Protein AF-A0A382YK11-F1 (afdb_monomer_lite)

Foldseek 3Di:
DDPVVVVVVVVVVVVVVVVVVLVVVVVVVVVLQQVVLVCLQVLNDALVNDDQQFDFDDDPPPDHTDTDHSHRVSCCRNVDQKGDPWGWAPWDWDQDDPVSPDIDIDTKIFAFMDGPNDTPGGTDIDD

Secondary structure (DSSP, 8-state):
--HHHHHHHHHHHHHHHHHHHHHHHHHHHHHHHHHHHHHHHHT---GGGS-TT-EEE--TTS---EEE-HHHHHHHHHS-SEEEEEEEEEEEEEEESTTS-EEEEEEEEEEEEEETTEEEEEEEEE-

Structure (mmCIF, N/CA/C/O backbone):
data_AF-A0A382YK11-F1
#
_entry.id   AF-A0A382YK11-F1
#
loop_
_atom_site.group_PDB
_atom_site.id
_atom_site.type_symbol
_atom_site.label_atom_id
_atom_site.label_alt_id
_atom_site.label_comp_id
_atom_site.label_asym_id
_atom_site.label_entity_id
_atom_site.label_seq_id
_atom_site.pdbx_PDB_ins_code
_atom_site.Cartn_x
_atom_site.Cartn_y
_atom_site.Cartn_z
_atom_site.occupancy
_atom_site.B_iso_or_equiv
_atom_site.auth_seq_id
_atom_site.auth_comp_id
_atom_site.auth_asym_id
_atom_site.auth_atom_id
_atom_site.pdbx_PDB_model_num
ATOM 1 N N . MET A 1 1 ? 31.717 -24.377 -34.490 1.00 60.34 1 MET A N 1
ATOM 2 C CA . MET A 1 1 ? 30.351 -23.806 -34.470 1.00 60.34 1 MET A CA 1
ATOM 3 C C . MET A 1 1 ? 30.306 -22.703 -35.518 1.00 60.34 1 MET A C 1
ATOM 5 O O . MET A 1 1 ? 31.152 -21.826 -35.461 1.00 60.34 1 MET A O 1
ATOM 9 N N . ASN A 1 2 ? 29.450 -22.795 -36.538 1.00 83.44 2 ASN A N 1
ATOM 10 C CA . ASN A 1 2 ? 29.404 -21.796 -37.615 1.00 83.44 2 ASN A CA 1
ATOM 11 C C . ASN A 1 2 ? 28.818 -20.466 -37.109 1.00 83.44 2 ASN A C 1
ATOM 13 O O . ASN A 1 2 ? 27.987 -20.466 -36.205 1.00 83.44 2 ASN A O 1
ATOM 17 N N . PHE A 1 3 ? 29.276 -19.350 -37.683 1.00 82.25 3 PHE A N 1
ATOM 18 C CA . PHE A 1 3 ? 29.043 -17.974 -37.215 1.00 82.25 3 PHE A CA 1
ATOM 19 C C . PHE A 1 3 ? 27.580 -17.673 -36.836 1.00 82.25 3 PHE A C 1
ATOM 21 O O . PHE A 1 3 ? 27.318 -17.113 -35.775 1.00 82.25 3 PHE A O 1
ATOM 28 N N . LEU A 1 4 ? 26.618 -18.157 -37.629 1.00 82.25 4 LEU A N 1
ATOM 29 C CA . LEU A 1 4 ? 25.183 -18.008 -37.362 1.00 82.25 4 LEU A CA 1
ATOM 30 C C . LEU A 1 4 ? 24.734 -18.642 -36.029 1.00 82.25 4 LEU A C 1
ATOM 32 O O . LEU A 1 4 ? 23.918 -18.064 -35.318 1.00 82.25 4 LEU A O 1
ATOM 36 N N . LYS A 1 5 ? 25.286 -19.805 -35.655 1.00 81.12 5 LYS A N 1
ATOM 37 C CA . LYS A 1 5 ? 24.980 -20.468 -34.375 1.00 81.12 5 LYS A CA 1
ATOM 38 C C . LYS A 1 5 ? 25.554 -19.699 -33.186 1.00 81.12 5 LYS A C 1
ATOM 40 O O . LYS A 1 5 ? 24.919 -19.659 -32.141 1.00 81.12 5 LYS A O 1
ATOM 45 N N . ILE A 1 6 ? 26.720 -19.070 -33.351 1.00 85.69 6 ILE A N 1
ATOM 46 C CA . ILE A 1 6 ? 27.317 -18.211 -32.317 1.00 85.69 6 ILE A CA 1
ATOM 47 C C . ILE A 1 6 ? 26.426 -16.983 -32.087 1.00 85.69 6 ILE A C 1
ATOM 49 O O . ILE A 1 6 ? 26.102 -16.672 -30.945 1.00 85.69 6 ILE A O 1
ATOM 53 N N . LEU A 1 7 ? 25.967 -16.338 -33.166 1.00 87.06 7 LEU A N 1
ATOM 54 C CA . LEU A 1 7 ? 25.086 -15.171 -33.085 1.00 87.06 7 LEU A CA 1
ATOM 55 C C . LEU A 1 7 ? 23.751 -15.502 -32.395 1.00 87.06 7 LEU A C 1
ATOM 57 O O . LEU A 1 7 ? 23.283 -14.743 -31.550 1.00 87.06 7 LEU A O 1
ATOM 61 N N . LEU A 1 8 ? 23.166 -16.661 -32.718 1.00 86.81 8 LEU A N 1
ATOM 62 C CA . LEU A 1 8 ? 21.907 -17.113 -32.126 1.00 86.81 8 LEU A CA 1
ATOM 63 C C . LEU A 1 8 ? 22.052 -17.401 -30.623 1.00 86.81 8 LEU A C 1
ATOM 65 O O . LEU A 1 8 ? 21.195 -17.010 -29.838 1.00 86.81 8 LEU A O 1
ATOM 69 N 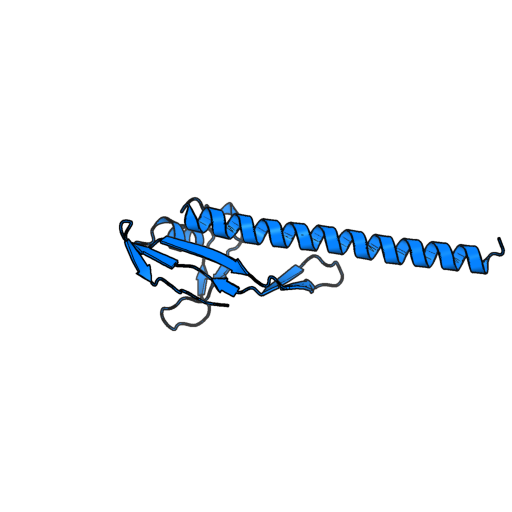N . VAL A 1 9 ? 23.156 -18.035 -30.212 1.00 87.56 9 VAL A N 1
ATOM 70 C CA . VAL A 1 9 ? 23.456 -18.290 -28.794 1.00 87.56 9 VAL A CA 1
ATOM 71 C C . VAL A 1 9 ? 23.643 -16.977 -28.029 1.00 87.56 9 VAL A C 1
ATOM 73 O O . VAL A 1 9 ? 23.073 -16.823 -26.953 1.00 87.56 9 VAL A O 1
ATOM 76 N N . LEU A 1 10 ? 24.367 -16.005 -28.591 1.00 83.81 10 LEU A N 1
ATOM 77 C CA . LEU A 1 10 ? 24.545 -14.686 -27.970 1.00 83.81 10 LEU A CA 1
ATOM 78 C C . LEU A 1 10 ? 23.220 -13.923 -27.829 1.00 83.81 10 LEU A C 1
ATOM 80 O O . LEU A 1 10 ? 22.970 -13.325 -26.783 1.00 83.81 10 LEU A O 1
ATOM 84 N N . ALA A 1 11 ? 22.349 -13.981 -28.840 1.00 79.75 11 ALA A N 1
ATOM 85 C CA . ALA A 1 11 ? 21.024 -13.369 -28.778 1.00 79.75 11 ALA A CA 1
ATOM 86 C C . ALA A 1 11 ? 20.151 -14.004 -27.682 1.00 79.75 11 ALA A C 1
ATOM 88 O O . ALA A 1 11 ? 19.524 -13.289 -26.903 1.00 79.75 11 ALA A O 1
ATOM 89 N N . VAL A 1 12 ? 20.152 -15.338 -27.572 1.00 78.44 12 VAL A N 1
ATOM 90 C CA . VAL A 1 12 ? 19.425 -16.053 -26.510 1.00 78.44 12 VAL A CA 1
ATOM 91 C C . VAL A 1 12 ? 19.962 -15.681 -25.127 1.00 78.44 12 VAL A C 1
ATOM 93 O O . VAL A 1 12 ? 19.169 -15.404 -24.232 1.00 78.44 12 VAL A O 1
ATOM 96 N N . ILE A 1 13 ? 21.286 -15.610 -24.955 1.00 77.69 13 ILE A N 1
ATOM 97 C CA . ILE A 1 13 ? 21.902 -15.205 -23.683 1.00 77.69 13 ILE A CA 1
ATOM 98 C C . ILE A 1 13 ? 21.474 -13.782 -23.304 1.00 77.69 13 ILE A C 1
ATOM 100 O O . ILE A 1 13 ? 21.000 -13.587 -22.188 1.00 77.69 13 ILE A O 1
ATOM 104 N N . MET A 1 14 ? 21.546 -12.811 -24.224 1.00 67.62 14 MET A N 1
ATOM 105 C CA . MET A 1 14 ? 21.120 -11.433 -23.937 1.00 67.62 14 MET A CA 1
ATOM 106 C C . MET A 1 14 ? 19.636 -11.332 -23.556 1.00 67.62 14 MET A C 1
ATOM 108 O O . MET A 1 14 ? 19.296 -10.630 -22.604 1.00 67.62 14 MET A O 1
ATOM 112 N N . ILE A 1 15 ? 18.751 -12.057 -24.249 1.00 69.25 15 ILE A N 1
ATOM 113 C CA . ILE A 1 15 ? 17.313 -12.071 -23.930 1.00 69.25 15 ILE A CA 1
ATOM 114 C C . ILE A 1 15 ? 17.067 -12.675 -22.538 1.00 69.25 15 ILE A C 1
ATOM 116 O O . ILE A 1 15 ? 16.239 -12.166 -21.780 1.00 69.25 15 ILE A O 1
ATOM 120 N N . CYS A 1 16 ? 17.782 -13.745 -22.181 1.00 61.16 16 CYS A N 1
ATOM 121 C CA . CYS A 1 16 ? 17.682 -14.364 -20.860 1.00 61.16 16 CYS A CA 1
ATOM 122 C C . CYS A 1 16 ? 18.192 -13.440 -19.743 1.00 61.16 16 CYS A C 1
ATOM 124 O O . CYS A 1 16 ? 17.549 -13.351 -18.699 1.00 61.16 16 CYS A O 1
ATOM 126 N N . SER A 1 17 ? 19.295 -12.718 -19.963 1.00 61.34 17 SER A N 1
ATOM 127 C CA . SER A 1 17 ? 19.842 -11.763 -18.989 1.00 61.34 17 SER A CA 1
ATOM 128 C C . SER A 1 17 ? 18.898 -10.590 -18.720 1.00 61.34 17 SER A C 1
ATOM 130 O O . SER A 1 17 ? 18.707 -10.226 -17.564 1.00 61.34 17 SER A O 1
ATOM 132 N N . ALA A 1 18 ? 18.254 -10.043 -19.756 1.00 61.56 18 ALA A N 1
ATOM 133 C CA . ALA A 1 18 ? 17.272 -8.973 -19.586 1.00 61.56 18 ALA A CA 1
ATOM 134 C C . ALA A 1 18 ? 16.076 -9.436 -18.737 1.00 61.56 18 ALA A C 1
ATOM 136 O O . ALA A 1 18 ? 15.685 -8.756 -17.795 1.00 61.56 18 ALA A O 1
ATOM 137 N N . LYS A 1 19 ? 15.535 -10.634 -19.006 1.00 62.16 19 LYS A N 1
ATOM 138 C CA . LYS A 1 19 ? 14.432 -11.204 -18.212 1.00 62.16 19 LYS A CA 1
ATOM 139 C C . LYS A 1 19 ? 14.797 -11.413 -16.742 1.00 62.16 19 LYS A C 1
ATOM 141 O O . LYS A 1 19 ? 13.949 -11.196 -15.885 1.00 62.16 19 LYS A O 1
ATOM 146 N N . ALA A 1 20 ? 16.029 -11.834 -16.459 1.00 61.09 20 ALA A N 1
ATOM 147 C CA . ALA A 1 20 ? 16.500 -12.023 -15.091 1.00 61.09 20 ALA A CA 1
ATOM 148 C C . ALA A 1 20 ? 16.614 -10.693 -14.324 1.00 61.09 20 ALA A C 1
ATOM 150 O O . ALA A 1 20 ? 16.243 -10.646 -13.157 1.00 61.09 20 ALA A O 1
ATOM 151 N N . ALA A 1 21 ? 17.057 -9.614 -14.980 1.00 65.12 21 ALA A N 1
ATOM 152 C CA . ALA A 1 21 ? 17.103 -8.283 -14.371 1.00 65.12 21 ALA A CA 1
ATOM 153 C C . ALA A 1 21 ? 15.697 -7.775 -14.004 1.00 65.12 21 ALA A C 1
ATOM 155 O O . ALA A 1 21 ? 15.447 -7.461 -12.846 1.00 65.12 21 ALA A O 1
ATOM 156 N N . TYR A 1 22 ? 14.744 -7.830 -14.944 1.00 69.25 22 TYR A N 1
ATOM 157 C CA . TYR A 1 22 ? 13.352 -7.437 -14.675 1.00 69.25 22 TYR A CA 1
ATOM 158 C C . TYR A 1 22 ? 12.677 -8.282 -13.585 1.00 69.25 22 TYR A C 1
ATOM 160 O O . TYR A 1 22 ? 11.792 -7.792 -12.883 1.00 69.25 22 TYR A O 1
ATOM 168 N N . ALA A 1 23 ? 13.060 -9.555 -13.450 1.00 72.00 23 ALA A N 1
ATOM 169 C CA . ALA A 1 23 ? 12.576 -10.403 -12.366 1.00 72.00 23 ALA A CA 1
ATOM 170 C C . ALA A 1 23 ? 13.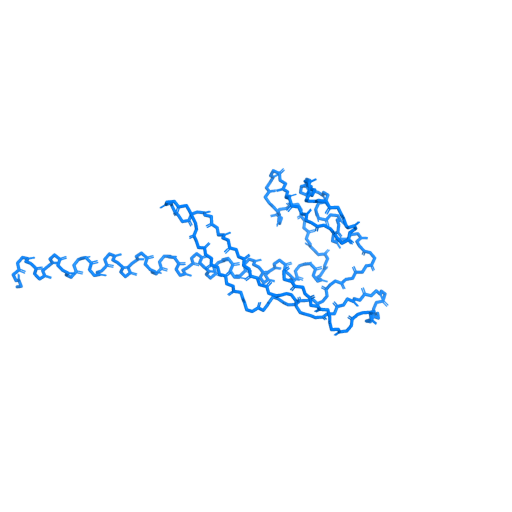084 -9.915 -10.999 1.00 72.00 23 ALA A C 1
ATOM 172 O O . ALA A 1 23 ? 12.282 -9.822 -10.075 1.00 72.00 23 ALA A O 1
ATOM 173 N N . GLY A 1 24 ? 14.362 -9.528 -10.899 1.00 80.31 24 GLY A N 1
ATOM 174 C CA . GLY A 1 24 ? 14.923 -8.917 -9.689 1.00 80.31 24 GLY A CA 1
ATOM 175 C C . GLY A 1 24 ? 14.201 -7.625 -9.301 1.00 80.31 24 GLY A C 1
ATOM 176 O O . GLY A 1 24 ? 13.718 -7.511 -8.178 1.00 80.31 24 GLY A O 1
ATOM 177 N N . ASP A 1 25 ? 14.002 -6.713 -10.257 1.00 86.81 25 ASP A N 1
ATOM 178 C CA . ASP A 1 25 ? 13.279 -5.455 -10.007 1.00 86.81 25 ASP A CA 1
ATOM 179 C C . ASP A 1 25 ? 11.830 -5.706 -9.547 1.00 86.81 25 ASP A C 1
ATOM 181 O O . ASP A 1 25 ? 11.293 -5.010 -8.685 1.00 86.81 25 ASP A O 1
ATOM 185 N N . THR A 1 26 ? 11.183 -6.737 -10.100 1.00 91.12 26 THR A N 1
ATOM 186 C CA . THR A 1 26 ? 9.829 -7.136 -9.695 1.00 91.12 26 THR A CA 1
ATOM 187 C C . THR A 1 26 ? 9.805 -7.642 -8.251 1.00 91.12 26 THR A C 1
ATOM 189 O O . THR A 1 26 ? 8.925 -7.254 -7.482 1.00 91.12 26 THR A O 1
ATOM 192 N N . GLU A 1 27 ? 10.753 -8.497 -7.866 1.00 92.75 27 GLU A N 1
ATOM 193 C CA . GLU A 1 27 ? 10.866 -9.022 -6.500 1.00 92.75 27 GLU A CA 1
ATOM 194 C C . GLU A 1 27 ? 11.122 -7.904 -5.482 1.00 92.75 27 GLU A C 1
ATOM 196 O O . GLU A 1 27 ? 10.483 -7.882 -4.425 1.00 92.75 27 GLU A O 1
ATOM 201 N N . ASP A 1 28 ? 11.957 -6.926 -5.833 1.00 92.88 28 ASP A N 1
ATOM 202 C CA . ASP A 1 28 ? 12.228 -5.754 -4.999 1.00 92.88 28 ASP A CA 1
ATOM 203 C C . ASP A 1 28 ? 10.969 -4.904 -4.775 1.00 92.88 28 ASP A C 1
ATOM 205 O O . ASP A 1 28 ? 10.687 -4.475 -3.650 1.00 92.88 28 ASP A O 1
ATOM 209 N N . VAL A 1 29 ? 10.147 -4.710 -5.814 1.00 94.00 29 VAL A N 1
ATOM 210 C CA . VAL A 1 29 ? 8.862 -4.003 -5.691 1.00 94.00 29 VAL A CA 1
ATOM 211 C C . VAL A 1 29 ? 7.883 -4.779 -4.802 1.00 94.00 29 VAL A C 1
ATOM 213 O O . VAL A 1 29 ? 7.216 -4.172 -3.960 1.00 94.00 29 VAL A O 1
ATOM 216 N N . ILE A 1 30 ? 7.805 -6.111 -4.923 1.00 95.31 30 ILE A N 1
ATOM 217 C CA . ILE A 1 30 ? 6.971 -6.948 -4.037 1.00 95.31 30 ILE A CA 1
ATOM 218 C C . ILE A 1 30 ? 7.431 -6.806 -2.584 1.00 95.31 30 ILE A C 1
ATOM 220 O O . ILE A 1 30 ? 6.603 -6.585 -1.695 1.00 95.31 30 ILE A O 1
ATOM 224 N N . ALA A 1 31 ? 8.739 -6.889 -2.339 1.00 94.44 31 ALA A N 1
ATOM 225 C CA . ALA A 1 31 ? 9.313 -6.742 -1.008 1.00 94.44 31 ALA A CA 1
ATOM 226 C C . ALA A 1 31 ? 9.040 -5.349 -0.418 1.00 94.44 31 ALA A C 1
ATOM 228 O O . ALA A 1 31 ? 8.708 -5.231 0.764 1.00 94.44 31 ALA A O 1
ATOM 229 N N . ALA A 1 32 ? 9.111 -4.294 -1.235 1.00 93.12 32 ALA A N 1
ATOM 230 C CA . ALA A 1 32 ? 8.775 -2.937 -0.818 1.00 93.12 32 ALA A CA 1
ATOM 231 C C . ALA A 1 32 ? 7.289 -2.789 -0.442 1.00 93.12 32 ALA A C 1
ATOM 233 O O . ALA A 1 32 ? 6.976 -2.156 0.569 1.00 93.12 32 ALA A O 1
ATOM 234 N N . ILE A 1 33 ? 6.373 -3.397 -1.208 1.00 95.06 33 ILE A N 1
ATOM 235 C CA . ILE A 1 33 ? 4.933 -3.410 -0.902 1.00 95.06 33 ILE A CA 1
ATOM 236 C C . ILE A 1 33 ? 4.669 -4.143 0.421 1.00 95.06 33 ILE A C 1
ATOM 238 O O . ILE A 1 33 ? 3.979 -3.606 1.287 1.00 95.06 33 ILE A O 1
ATOM 242 N N . ASP A 1 34 ? 5.233 -5.338 0.606 1.00 94.81 34 ASP A N 1
ATOM 243 C CA . ASP A 1 34 ? 5.082 -6.119 1.842 1.00 94.81 34 ASP A CA 1
ATOM 244 C C . ASP A 1 34 ? 5.626 -5.362 3.063 1.00 94.81 34 ASP A C 1
ATOM 246 O O . ASP A 1 34 ? 4.933 -5.198 4.073 1.00 94.81 34 ASP A O 1
ATOM 250 N N . LYS A 1 35 ? 6.840 -4.810 2.946 1.00 93.62 35 LYS A N 1
ATOM 251 C CA . LYS A 1 35 ? 7.455 -3.987 3.990 1.00 93.62 35 LYS A CA 1
ATOM 252 C C . LYS A 1 35 ? 6.568 -2.798 4.363 1.00 93.62 35 LYS A C 1
ATOM 254 O O . LYS A 1 35 ? 6.289 -2.603 5.548 1.00 93.62 35 LYS A O 1
ATOM 259 N N . ARG A 1 36 ? 6.060 -2.064 3.365 1.00 92.31 36 ARG A N 1
ATOM 260 C CA . ARG A 1 36 ? 5.168 -0.918 3.579 1.00 92.31 36 ARG A CA 1
ATOM 261 C C . ARG A 1 36 ? 3.960 -1.307 4.427 1.00 92.31 36 ARG A C 1
ATOM 263 O O . ARG A 1 36 ? 3.661 -0.623 5.402 1.00 92.31 36 ARG A O 1
ATOM 270 N N . TRP A 1 37 ? 3.259 -2.390 4.090 1.00 94.69 37 TRP A N 1
ATOM 271 C CA . TRP A 1 37 ? 2.047 -2.780 4.822 1.00 94.69 37 TRP A CA 1
ATOM 272 C C . TRP A 1 37 ? 2.336 -3.322 6.226 1.00 94.69 37 TRP A C 1
ATOM 274 O O . TRP A 1 37 ? 1.549 -3.074 7.144 1.00 94.69 37 TRP A O 1
ATOM 284 N N . LYS A 1 38 ? 3.497 -3.953 6.443 1.00 94.44 38 LYS A N 1
ATOM 285 C CA . LYS A 1 38 ? 3.978 -4.304 7.791 1.00 94.44 38 LYS A CA 1
ATOM 286 C C . LYS A 1 38 ? 4.208 -3.067 8.661 1.00 94.44 38 LYS A C 1
ATOM 288 O O . LYS A 1 38 ? 3.794 -3.050 9.819 1.00 94.44 38 LYS A O 1
ATOM 293 N N . GLU A 1 39 ? 4.812 -2.018 8.117 1.00 94.06 39 GLU A N 1
ATOM 294 C CA . GLU A 1 39 ? 5.075 -0.778 8.860 1.00 94.06 39 GLU A CA 1
ATOM 295 C C . GLU A 1 39 ? 3.818 0.070 9.055 1.00 94.06 39 GLU A C 1
ATOM 297 O O . GLU A 1 39 ? 3.652 0.680 10.110 1.00 94.06 39 GLU A O 1
ATOM 302 N N . VAL A 1 40 ? 2.891 0.063 8.091 1.00 93.56 40 VAL A N 1
ATOM 303 C CA . VAL A 1 40 ? 1.548 0.639 8.264 1.00 93.56 40 VAL A CA 1
ATOM 304 C C . VAL A 1 40 ? 0.836 -0.024 9.441 1.00 93.56 40 VAL A C 1
ATOM 306 O O . VAL A 1 40 ? 0.311 0.672 10.311 1.00 93.56 40 VAL A O 1
ATOM 309 N N . ARG A 1 41 ? 0.864 -1.361 9.513 1.00 94.44 41 ARG A N 1
ATOM 310 C CA . ARG A 1 41 ? 0.287 -2.123 10.629 1.00 94.44 41 ARG A CA 1
ATOM 311 C C . ARG A 1 41 ? 0.942 -1.768 11.963 1.00 94.44 41 ARG A C 1
ATOM 313 O O . ARG A 1 41 ? 0.251 -1.634 12.967 1.00 94.44 41 ARG A O 1
ATOM 320 N N . ALA A 1 42 ? 2.261 -1.602 11.968 1.00 94.56 42 ALA A N 1
ATOM 321 C CA . ALA A 1 42 ? 3.031 -1.232 13.152 1.00 94.56 42 ALA A CA 1
ATOM 322 C C . ALA A 1 42 ? 2.965 0.267 13.500 1.00 94.56 42 ALA A C 1
ATOM 324 O O . ALA A 1 42 ? 3.505 0.666 14.530 1.00 94.56 42 ALA A O 1
ATOM 325 N N . LYS A 1 43 ? 2.334 1.099 12.657 1.00 93.75 43 LYS A N 1
ATOM 326 C CA . LYS A 1 43 ? 2.365 2.570 12.743 1.00 93.75 43 LYS A CA 1
ATOM 327 C C . LYS A 1 43 ? 3.782 3.139 12.840 1.00 93.75 43 LYS A C 1
ATOM 329 O O . LYS A 1 43 ? 4.029 4.113 13.544 1.00 93.75 43 LYS A O 1
ATOM 334 N N . SER A 1 44 ? 4.712 2.530 12.114 1.00 92.75 44 SER A N 1
ATOM 335 C CA . SER A 1 44 ? 6.133 2.888 12.119 1.00 92.75 44 SER A CA 1
ATOM 336 C C . SER A 1 44 ? 6.599 3.504 10.798 1.00 92.75 44 SER A C 1
ATOM 338 O O . SER A 1 44 ? 7.801 3.573 10.546 1.00 92.75 44 SER A O 1
ATOM 340 N N . ILE A 1 45 ? 5.668 3.937 9.941 1.00 89.19 45 ILE A N 1
ATOM 341 C CA . ILE A 1 45 ? 6.000 4.688 8.726 1.00 89.19 45 ILE A CA 1
ATOM 342 C C . ILE A 1 45 ? 6.522 6.083 9.094 1.00 89.19 45 ILE A C 1
ATOM 344 O O . ILE A 1 45 ? 5.940 6.791 9.910 1.00 89.19 45 ILE A O 1
ATOM 348 N N . GLY A 1 46 ? 7.611 6.484 8.442 1.00 82.75 46 GLY A N 1
ATOM 349 C CA . GLY A 1 46 ? 8.167 7.840 8.460 1.00 82.75 46 GLY A CA 1
ATOM 350 C C . GLY A 1 46 ? 8.166 8.524 7.085 1.00 82.75 46 GLY A C 1
ATOM 351 O O . GLY A 1 46 ? 7.671 7.986 6.095 1.00 82.75 46 GLY A O 1
ATOM 352 N N . ALA A 1 47 ? 8.781 9.707 7.001 1.00 72.56 47 ALA A N 1
ATOM 353 C CA . ALA A 1 47 ? 8.829 10.501 5.767 1.00 72.56 47 ALA A CA 1
ATOM 354 C C . ALA A 1 47 ? 9.538 9.786 4.592 1.00 72.56 47 ALA A C 1
ATOM 356 O O . ALA A 1 47 ? 9.170 9.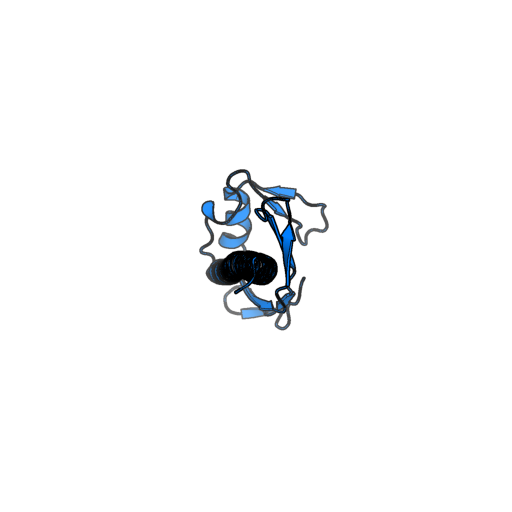980 3.441 1.00 72.56 47 ALA A O 1
ATOM 357 N N . GLY A 1 48 ? 10.511 8.908 4.861 1.00 74.38 48 GLY A N 1
ATOM 358 C CA . GLY A 1 48 ? 11.267 8.191 3.821 1.00 74.38 48 GLY A CA 1
ATOM 359 C C . GLY A 1 48 ? 10.514 7.059 3.106 1.00 74.38 48 GLY A C 1
ATOM 360 O O . GLY A 1 48 ? 11.100 6.387 2.265 1.00 74.38 48 GLY A O 1
ATOM 361 N N . PHE A 1 49 ? 9.246 6.810 3.448 1.00 74.50 49 PHE A N 1
ATOM 362 C CA . PHE A 1 49 ? 8.437 5.721 2.875 1.00 74.50 49 PHE A CA 1
ATOM 363 C C . PHE A 1 49 ? 7.560 6.140 1.694 1.00 74.50 49 PHE A C 1
ATOM 365 O O . PHE A 1 49 ? 6.835 5.316 1.130 1.00 74.50 49 PHE A O 1
ATOM 372 N N . SER A 1 50 ? 7.598 7.421 1.343 1.00 81.00 50 SER A N 1
ATOM 373 C CA . SER A 1 50 ? 6.992 7.963 0.130 1.00 81.00 50 SER A CA 1
ATOM 374 C C . SER A 1 50 ? 8.085 8.583 -0.735 1.00 81.00 50 SER A C 1
ATOM 376 O O . SER A 1 50 ? 9.225 8.733 -0.294 1.00 81.00 50 SER A O 1
ATOM 378 N N . ASN A 1 51 ? 7.742 8.940 -1.972 1.00 87.12 51 ASN A N 1
ATOM 379 C CA . ASN A 1 51 ? 8.638 9.736 -2.800 1.00 87.12 51 ASN A CA 1
ATOM 380 C C . ASN A 1 51 ? 9.026 11.025 -2.027 1.00 87.12 51 ASN A C 1
ATOM 382 O O . ASN A 1 51 ? 8.144 11.609 -1.391 1.00 87.12 51 ASN A O 1
ATOM 386 N N . PRO A 1 52 ? 10.308 11.449 -2.040 1.00 90.12 52 PRO A N 1
ATOM 387 C CA . PRO A 1 52 ? 10.771 12.637 -1.318 1.00 90.12 52 PRO A CA 1
ATOM 388 C C . PRO A 1 52 ? 9.994 13.915 -1.641 1.00 90.12 52 PRO A C 1
ATOM 390 O O . PRO A 1 52 ? 9.875 14.786 -0.781 1.00 90.12 52 PRO A O 1
ATOM 393 N N . ASP A 1 53 ? 9.438 14.007 -2.847 1.00 93.19 53 ASP A N 1
ATOM 394 C CA . ASP A 1 53 ? 8.647 15.152 -3.279 1.00 93.19 53 ASP A CA 1
ATOM 395 C C . ASP A 1 53 ? 7.214 15.095 -2.736 1.00 93.19 53 ASP A C 1
ATOM 397 O O . ASP A 1 53 ? 6.581 16.133 -2.591 1.00 93.19 53 ASP A O 1
ATOM 401 N N . GLY A 1 54 ? 6.706 13.913 -2.376 1.00 92.38 54 GLY A N 1
ATOM 402 C CA . GLY A 1 54 ? 5.351 13.703 -1.868 1.00 92.38 54 GLY A CA 1
ATOM 403 C C . GLY A 1 54 ? 4.594 12.601 -2.606 1.00 92.38 54 GLY A C 1
ATOM 404 O O . GLY A 1 54 ? 5.142 11.866 -3.425 1.00 92.38 54 GLY A O 1
ATOM 405 N N . VAL A 1 55 ? 3.307 12.451 -2.301 1.00 91.50 55 VAL A N 1
ATOM 406 C CA . VAL A 1 55 ? 2.460 11.397 -2.872 1.00 91.50 55 VAL A CA 1
ATOM 407 C C . VAL A 1 55 ? 1.074 11.921 -3.222 1.00 91.50 55 VAL A C 1
ATOM 409 O O . VAL A 1 55 ? 0.465 12.668 -2.461 1.00 91.50 55 VAL A O 1
ATOM 412 N N . TRP A 1 56 ? 0.550 11.482 -4.366 1.00 92.12 56 TRP A N 1
ATOM 413 C CA . TRP A 1 56 ? -0.868 11.612 -4.686 1.00 92.12 56 TRP A CA 1
ATOM 414 C C . TRP A 1 56 ? -1.625 10.440 -4.072 1.00 92.12 56 TRP A C 1
ATOM 416 O O . TRP A 1 56 ? -1.342 9.283 -4.378 1.00 92.12 56 TRP A O 1
ATOM 426 N N . MET A 1 57 ? -2.593 10.733 -3.210 1.00 87.69 57 MET A N 1
ATOM 427 C CA . MET A 1 57 ? -3.360 9.727 -2.481 1.00 87.69 57 MET A CA 1
ATOM 428 C C . MET A 1 57 ? -4.858 10.003 -2.597 1.00 87.69 57 MET A C 1
ATOM 430 O O . MET A 1 57 ? -5.306 11.137 -2.443 1.00 87.69 57 MET A O 1
ATOM 434 N N . ALA A 1 58 ? -5.641 8.956 -2.843 1.00 85.94 58 ALA A N 1
ATOM 435 C CA . ALA A 1 58 ? -7.089 9.002 -2.691 1.00 85.94 58 ALA A CA 1
ATOM 436 C C . ALA A 1 58 ? -7.470 8.708 -1.233 1.00 85.94 58 ALA A C 1
ATOM 438 O O . ALA A 1 58 ? -6.871 7.844 -0.591 1.00 85.94 58 ALA A O 1
ATOM 439 N N . THR A 1 59 ? -8.479 9.406 -0.709 1.00 79.75 59 THR A N 1
ATOM 440 C CA . THR A 1 59 ? -8.984 9.181 0.652 1.00 79.75 59 THR A CA 1
ATOM 441 C C . THR A 1 59 ? -10.436 8.729 0.631 1.00 79.75 59 THR A C 1
ATOM 443 O O . THR A 1 59 ? -11.214 9.087 -0.254 1.00 79.75 59 THR A O 1
ATOM 446 N N . SER A 1 60 ? -10.841 7.987 1.660 1.00 74.44 60 SER A N 1
ATOM 447 C CA . SER A 1 60 ? -12.228 7.536 1.823 1.00 74.44 60 SER A CA 1
ATOM 448 C C . SER A 1 60 ? -13.216 8.665 2.153 1.00 74.44 60 SER A C 1
ATOM 450 O O . SER A 1 60 ? -14.388 8.387 2.386 1.00 74.44 60 SER A O 1
ATOM 452 N N . GLN A 1 61 ? -12.778 9.931 2.180 1.00 78.56 61 GLN A N 1
ATOM 453 C CA . GLN A 1 61 ? -13.656 11.089 2.389 1.00 78.56 61 GLN A CA 1
ATOM 454 C C . GLN A 1 61 ? -14.417 11.515 1.119 1.00 78.56 61 GLN A C 1
ATOM 456 O O . GLN A 1 61 ? -15.176 12.479 1.158 1.00 78.56 61 GLN A O 1
ATOM 461 N N . GLY A 1 62 ? -14.252 10.796 0.002 1.00 71.12 62 GLY A N 1
ATOM 462 C CA . GLY A 1 62 ? -15.005 11.039 -1.235 1.00 71.12 62 GLY A CA 1
ATOM 463 C C . GLY A 1 62 ? -14.468 12.188 -2.094 1.00 71.12 62 GLY A C 1
ATOM 464 O O . GLY A 1 62 ? -15.168 12.658 -2.987 1.00 71.12 62 GLY A O 1
ATOM 465 N N . GLY A 1 63 ? -13.240 12.642 -1.831 1.00 76.75 63 GLY A N 1
ATOM 466 C CA . GLY A 1 63 ? -12.540 13.637 -2.644 1.00 76.75 63 GLY A CA 1
ATOM 467 C C . GLY A 1 63 ? -11.793 13.032 -3.837 1.00 76.75 63 GLY A C 1
ATOM 468 O O . GLY A 1 63 ? -11.647 11.816 -3.963 1.00 76.75 63 GLY A O 1
ATOM 469 N N . LEU A 1 64 ? -11.286 13.909 -4.706 1.00 82.94 64 LEU A N 1
ATOM 470 C CA . LEU A 1 64 ? -10.283 13.542 -5.708 1.00 82.94 64 LEU A CA 1
ATOM 471 C C . LEU A 1 64 ? -8.953 13.166 -5.032 1.00 82.94 64 LEU A C 1
ATOM 473 O O . LEU A 1 64 ? -8.777 13.309 -3.822 1.00 82.94 64 LEU A O 1
ATOM 477 N N . TRP A 1 65 ? -7.999 12.711 -5.842 1.00 88.56 65 TRP A N 1
ATOM 478 C CA . TRP A 1 65 ? -6.611 12.555 -5.420 1.00 88.56 65 TRP A CA 1
ATOM 479 C C . TRP A 1 65 ? -6.096 13.867 -4.824 1.00 88.56 65 TRP A C 1
ATOM 481 O O . TRP A 1 65 ? -6.193 14.918 -5.458 1.00 88.56 65 TRP A O 1
ATOM 491 N N . GLN A 1 66 ? -5.539 13.793 -3.619 1.00 91.06 66 GLN A N 1
ATOM 492 C CA . GLN A 1 66 ? -4.881 14.915 -2.963 1.00 91.06 66 GLN A CA 1
ATOM 493 C C . GLN A 1 66 ? -3.378 14.672 -2.919 1.00 91.06 66 GLN A C 1
ATOM 495 O O . GLN A 1 66 ? -2.926 13.537 -2.747 1.00 91.06 66 GLN A O 1
ATOM 500 N N . PHE A 1 67 ? -2.612 15.741 -3.082 1.00 92.88 67 PHE A N 1
ATOM 501 C CA . PHE A 1 67 ? -1.176 15.695 -2.889 1.00 92.88 67 PHE A CA 1
ATOM 502 C C . PHE A 1 67 ? -0.849 15.862 -1.407 1.00 92.88 67 PHE A C 1
ATOM 504 O O . PHE A 1 67 ? -1.403 16.741 -0.751 1.00 92.88 67 PHE A O 1
ATOM 511 N N . LEU A 1 68 ? 0.049 15.025 -0.902 1.00 91.75 68 LEU A N 1
ATOM 512 C CA . LEU A 1 68 ? 0.535 15.054 0.471 1.00 91.75 68 LEU A CA 1
ATOM 513 C C . LEU A 1 68 ? 2.053 15.124 0.458 1.00 91.75 68 LEU A C 1
ATOM 515 O O . LEU A 1 68 ? 2.711 14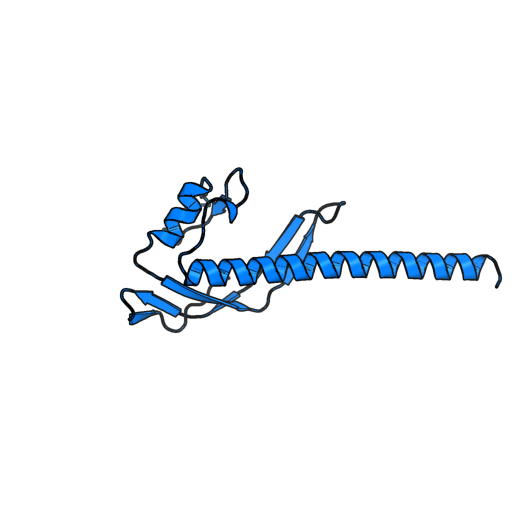.334 -0.227 1.00 91.75 68 LEU A O 1
ATOM 519 N N . SER A 1 69 ? 2.612 16.018 1.266 1.00 94.50 69 SER A N 1
ATOM 520 C CA . SER A 1 69 ? 4.033 15.971 1.592 1.00 94.50 69 SER A CA 1
ATOM 521 C C . SER A 1 69 ? 4.379 14.656 2.311 1.00 94.50 69 SER A C 1
ATOM 523 O O . SER A 1 69 ? 3.503 14.003 2.895 1.00 94.50 69 SER A O 1
ATOM 525 N N . PRO A 1 70 ? 5.660 14.251 2.337 1.00 93.12 70 PRO A N 1
ATOM 526 C CA . PRO A 1 70 ? 6.069 13.027 3.026 1.00 93.12 70 PRO A CA 1
ATOM 527 C C . PRO A 1 70 ? 5.688 12.986 4.515 1.00 93.12 70 PRO A C 1
ATOM 529 O O . PRO A 1 70 ? 5.376 11.920 5.046 1.00 93.12 70 PRO A O 1
ATOM 532 N N . VAL A 1 71 ? 5.688 14.143 5.188 1.00 93.44 71 VAL A N 1
ATOM 533 C CA . VAL A 1 71 ? 5.304 14.265 6.604 1.00 93.44 71 VAL A CA 1
ATOM 534 C C . VAL A 1 71 ? 3.800 14.067 6.778 1.00 93.44 71 VAL A C 1
ATOM 536 O O . VAL A 1 71 ? 3.390 13.284 7.632 1.00 93.44 71 VAL A O 1
ATOM 539 N N . GLU A 1 72 ? 2.978 14.709 5.945 1.00 92.88 72 GLU A N 1
ATOM 540 C CA . GLU A 1 72 ? 1.517 14.566 5.999 1.00 92.88 72 GLU A CA 1
ATOM 541 C C . GLU A 1 72 ? 1.084 13.126 5.695 1.00 92.88 72 GLU A C 1
ATOM 543 O O . GLU A 1 72 ? 0.243 12.565 6.398 1.00 92.88 72 GLU A O 1
ATOM 548 N N . ALA A 1 73 ? 1.701 12.489 4.694 1.00 91.31 73 ALA A N 1
ATOM 549 C CA . ALA A 1 73 ? 1.418 11.101 4.342 1.00 91.31 73 ALA A CA 1
ATOM 550 C C . ALA A 1 73 ? 1.755 10.122 5.482 1.00 91.31 73 ALA A C 1
ATOM 552 O O . ALA A 1 73 ? 1.012 9.167 5.712 1.00 91.31 73 ALA A O 1
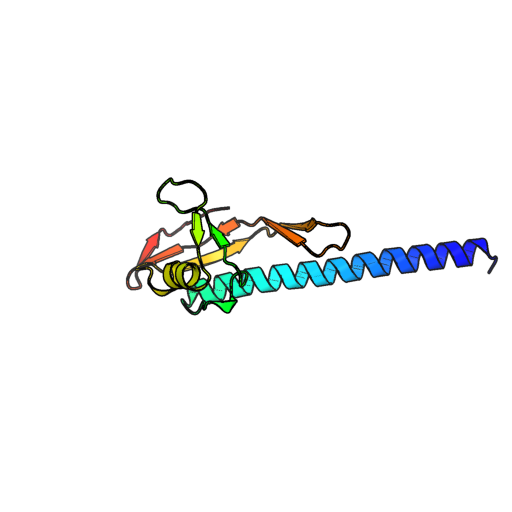ATOM 553 N N . ALA A 1 74 ? 2.855 10.356 6.207 1.00 92.75 74 ALA A N 1
ATOM 554 C CA . ALA A 1 74 ? 3.209 9.556 7.376 1.00 92.75 74 ALA A CA 1
ATOM 555 C C . ALA A 1 74 ? 2.226 9.786 8.537 1.00 92.75 74 ALA A C 1
ATOM 557 O O . ALA A 1 74 ? 1.718 8.814 9.100 1.00 92.75 74 ALA A O 1
ATOM 558 N N . ALA A 1 75 ? 1.897 11.049 8.833 1.00 92.69 75 ALA A N 1
ATOM 559 C CA . ALA A 1 75 ? 0.965 11.429 9.897 1.00 92.69 75 ALA A CA 1
ATOM 560 C C . ALA A 1 75 ? -0.424 10.795 9.715 1.00 92.69 75 ALA A C 1
ATOM 562 O O . ALA A 1 75 ? -1.007 10.294 10.676 1.00 92.69 75 ALA A O 1
ATOM 563 N N . MET A 1 76 ? -0.922 10.701 8.474 1.00 89.75 76 MET A N 1
ATOM 564 C CA . MET A 1 76 ? -2.194 10.024 8.172 1.00 89.75 76 MET A CA 1
ATOM 565 C C . MET A 1 76 ? -2.255 8.566 8.647 1.00 89.75 76 MET A C 1
ATOM 567 O O . MET A 1 76 ? -3.346 8.051 8.885 1.00 89.75 76 MET A O 1
ATOM 571 N N . ILE A 1 77 ? -1.110 7.892 8.768 1.00 91.81 77 ILE A N 1
ATOM 572 C CA . ILE A 1 77 ? -1.024 6.505 9.234 1.00 91.81 77 ILE A CA 1
ATOM 573 C C . ILE A 1 77 ? -0.702 6.449 10.727 1.00 91.81 77 ILE A C 1
ATOM 575 O O . ILE A 1 77 ? -1.351 5.711 11.473 1.00 91.81 77 ILE A O 1
ATOM 579 N N . THR A 1 78 ? 0.298 7.210 11.173 1.00 93.94 78 THR A N 1
ATOM 580 C CA . THR A 1 78 ? 0.810 7.136 12.548 1.00 93.94 78 THR A CA 1
ATOM 581 C C . THR A 1 78 ? -0.159 7.738 13.565 1.00 93.94 78 THR A C 1
ATOM 583 O O . THR A 1 78 ? -0.313 7.190 14.656 1.00 93.94 78 THR A O 1
ATOM 586 N N . GLU A 1 79 ? -0.875 8.800 13.194 1.00 94.06 79 GLU A N 1
ATOM 587 C CA . GLU A 1 79 ? -1.810 9.518 14.070 1.00 94.06 79 GLU A CA 1
ATOM 588 C C . GLU A 1 79 ? -3.258 9.022 13.944 1.00 94.06 79 GLU A C 1
ATOM 590 O O . GLU A 1 79 ? -4.134 9.439 14.705 1.00 94.06 79 GLU A O 1
ATOM 595 N N . ALA A 1 80 ? -3.539 8.099 13.016 1.00 91.94 80 ALA A N 1
ATOM 596 C CA . ALA A 1 80 ? -4.878 7.546 12.843 1.00 91.94 80 ALA A CA 1
ATOM 597 C C . ALA A 1 80 ? -5.388 6.905 14.143 1.00 91.94 80 ALA A C 1
ATOM 599 O O . ALA A 1 80 ? -4.678 6.150 14.803 1.00 91.94 80 ALA A O 1
ATOM 600 N N . ALA A 1 81 ? -6.660 7.112 14.491 1.00 94.56 81 ALA A N 1
ATOM 601 C CA . ALA A 1 81 ? -7.266 6.422 15.636 1.00 94.56 81 ALA A CA 1
ATOM 602 C C . ALA A 1 81 ? -7.385 4.901 15.407 1.00 94.56 81 ALA A C 1
ATOM 604 O O . ALA A 1 81 ? -7.443 4.112 16.352 1.00 94.56 81 ALA A O 1
ATOM 605 N N . THR A 1 82 ? -7.425 4.485 14.143 1.00 95.19 82 THR A N 1
ATOM 606 C CA . THR A 1 82 ? -7.523 3.089 13.723 1.00 95.19 82 THR A CA 1
ATOM 607 C C . THR A 1 82 ? -6.158 2.521 13.338 1.00 95.19 82 THR A C 1
ATOM 609 O O . THR A 1 82 ? -5.188 3.250 13.144 1.00 95.19 82 THR A O 1
ATOM 612 N N . THR A 1 83 ? -6.064 1.195 13.270 1.00 95.81 83 THR A N 1
ATOM 613 C CA . THR A 1 83 ? -4.905 0.461 12.744 1.00 95.81 83 THR A CA 1
ATOM 614 C C . THR A 1 83 ? -5.390 -0.482 11.655 1.00 95.81 83 THR A C 1
ATOM 616 O O . THR A 1 83 ? -6.369 -1.203 11.863 1.00 95.81 83 THR A O 1
ATOM 619 N N . MET A 1 84 ? -4.720 -0.471 10.505 1.00 94.56 84 MET A N 1
ATOM 620 C CA . MET A 1 84 ? -4.994 -1.400 9.411 1.00 94.56 84 MET A CA 1
ATOM 621 C C . MET A 1 84 ? -4.128 -2.651 9.581 1.00 94.56 84 MET A C 1
ATOM 623 O O . MET A 1 84 ? -2.911 -2.602 9.426 1.00 94.56 84 MET A O 1
ATOM 627 N N . GLU A 1 85 ? -4.757 -3.778 9.896 1.00 96.12 85 GLU A N 1
ATOM 628 C CA . GLU A 1 85 ? -4.130 -5.100 9.891 1.00 96.12 85 GLU A CA 1
ATOM 629 C C . GLU A 1 85 ? -4.475 -5.787 8.573 1.00 96.12 85 GLU A C 1
ATOM 631 O O . GLU A 1 85 ? -5.353 -6.648 8.519 1.00 96.12 85 GLU A O 1
ATOM 636 N N . VAL A 1 86 ? -3.832 -5.333 7.499 1.00 95.50 86 VAL A N 1
ATOM 637 C CA . VAL A 1 86 ? -4.069 -5.808 6.130 1.00 95.50 86 VAL A CA 1
ATOM 638 C C . VAL A 1 86 ? -2.808 -6.414 5.538 1.00 95.50 86 VAL A C 1
ATOM 640 O O . VAL A 1 86 ? -1.699 -6.022 5.913 1.00 95.50 86 VAL A O 1
ATOM 643 N N . ASP A 1 87 ? -2.993 -7.352 4.618 1.00 96.12 87 ASP A N 1
ATOM 644 C CA . ASP A 1 87 ? -1.935 -7.974 3.829 1.00 96.12 87 ASP A CA 1
ATOM 645 C C . ASP A 1 87 ? -2.200 -7.758 2.328 1.00 96.12 87 ASP A C 1
ATOM 647 O O . ASP A 1 87 ? -3.359 -7.824 1.891 1.00 96.12 87 ASP A O 1
ATOM 651 N N . PRO A 1 88 ? -1.153 -7.490 1.527 1.00 96.81 88 PRO A N 1
ATOM 652 C CA . PRO A 1 88 ? -1.270 -7.406 0.079 1.00 96.81 88 PRO A CA 1
ATOM 653 C C . PRO A 1 88 ? -1.424 -8.807 -0.537 1.00 96.81 88 PRO A C 1
ATOM 655 O O . PRO A 1 88 ? -0.642 -9.712 -0.256 1.00 96.81 88 PRO A O 1
ATOM 658 N N . LEU A 1 89 ? -2.408 -8.989 -1.418 1.00 95.56 89 LEU A N 1
ATOM 659 C CA . LEU A 1 89 ? -2.687 -10.231 -2.144 1.00 95.56 89 LEU A CA 1
ATOM 660 C C . LEU A 1 89 ? -2.804 -9.985 -3.649 1.00 95.56 89 LEU A C 1
ATOM 662 O O . LEU A 1 89 ? -3.199 -8.908 -4.093 1.00 95.56 89 LEU A O 1
ATOM 666 N N . HIS A 1 90 ? -2.504 -11.023 -4.436 1.00 95.06 90 HIS A N 1
ATOM 667 C CA . HIS A 1 90 ? -2.547 -10.991 -5.905 1.00 95.06 90 HIS A CA 1
ATOM 668 C C . HIS A 1 90 ? -1.774 -9.805 -6.502 1.00 95.06 90 HIS A C 1
ATOM 670 O O . HIS A 1 90 ? -2.279 -9.100 -7.375 1.00 95.06 90 HIS A O 1
ATOM 676 N N . VAL A 1 91 ? -0.553 -9.583 -6.007 1.00 96.12 91 VAL A N 1
ATOM 677 C CA . VAL A 1 91 ? 0.318 -8.507 -6.484 1.00 96.12 91 VAL A CA 1
ATOM 678 C C . VAL A 1 91 ? 0.658 -8.733 -7.954 1.00 96.12 91 VAL A C 1
ATOM 680 O O . VAL A 1 91 ? 1.233 -9.754 -8.326 1.00 96.12 91 VAL A O 1
ATOM 683 N N . ASN A 1 92 ? 0.284 -7.771 -8.788 1.00 95.50 92 ASN A N 1
ATOM 684 C CA . ASN A 1 92 ? 0.615 -7.714 -10.200 1.00 95.50 92 ASN A CA 1
ATOM 685 C C . ASN A 1 92 ? 1.453 -6.463 -10.453 1.00 95.50 92 ASN A C 1
ATOM 687 O O . ASN A 1 92 ? 1.044 -5.364 -10.077 1.00 95.50 92 ASN A O 1
ATOM 691 N N . ILE A 1 93 ? 2.614 -6.648 -11.075 1.00 95.19 93 ILE A N 1
ATOM 692 C CA . ILE A 1 93 ? 3.562 -5.578 -11.368 1.00 95.19 93 ILE A CA 1
ATOM 693 C C . ILE A 1 93 ? 3.780 -5.516 -12.870 1.00 95.19 93 ILE A C 1
ATOM 695 O O . ILE A 1 93 ? 4.028 -6.529 -13.527 1.00 95.19 93 ILE A O 1
ATOM 699 N N . GLN A 1 94 ? 3.715 -4.300 -13.393 1.00 93.44 94 GLN A N 1
ATOM 700 C CA . GLN A 1 94 ? 4.120 -3.962 -14.739 1.00 93.44 94 GLN A CA 1
ATOM 701 C C . GLN A 1 94 ? 5.267 -2.959 -14.665 1.00 93.44 94 GLN A C 1
ATOM 703 O O . GLN A 1 94 ? 5.088 -1.842 -14.181 1.00 93.44 94 GLN A O 1
ATOM 708 N N . MET A 1 95 ? 6.431 -3.351 -15.179 1.00 90.38 95 MET A N 1
ATOM 709 C CA . MET A 1 95 ? 7.540 -2.423 -15.385 1.00 90.38 95 MET A CA 1
ATOM 710 C C . MET A 1 95 ? 7.237 -1.546 -16.609 1.00 90.38 95 MET A C 1
ATOM 712 O O . MET A 1 95 ? 6.820 -2.039 -17.660 1.00 90.38 95 MET A O 1
ATOM 716 N N . LEU A 1 96 ? 7.406 -0.240 -16.445 1.00 88.81 96 LEU A N 1
ATOM 717 C CA . LEU A 1 96 ? 7.110 0.834 -17.387 1.00 88.81 96 LEU A CA 1
ATOM 718 C C . LEU A 1 96 ? 8.377 1.662 -17.655 1.00 88.81 96 LEU A C 1
ATOM 720 O O . LEU A 1 96 ? 9.363 1.583 -16.926 1.00 88.81 96 LEU A O 1
ATOM 724 N N . GLY A 1 97 ? 8.322 2.488 -18.703 1.00 85.69 97 GLY A N 1
ATOM 725 C CA . GLY A 1 97 ? 9.459 3.290 -19.161 1.00 85.69 97 GLY A CA 1
ATOM 726 C C . GLY A 1 97 ? 10.417 2.490 -20.045 1.00 85.69 97 GLY A C 1
ATOM 727 O O . GLY A 1 97 ? 10.525 1.270 -19.936 1.00 85.69 97 GLY A O 1
ATOM 728 N N . SER A 1 98 ? 11.127 3.169 -20.950 1.00 79.50 98 SER A N 1
ATOM 729 C CA . SER A 1 98 ? 12.128 2.515 -21.808 1.00 79.50 98 SER A CA 1
ATOM 730 C C . SER A 1 98 ? 13.287 1.914 -21.006 1.00 79.50 98 SER A C 1
ATOM 732 O O . SER A 1 98 ? 13.909 0.956 -21.455 1.00 79.50 98 SER A O 1
ATOM 734 N N . SER A 1 99 ? 13.565 2.481 -19.832 1.00 81.50 99 SER A N 1
ATOM 735 C CA . SER A 1 99 ? 14.566 2.042 -18.858 1.00 81.50 99 SER A CA 1
ATOM 736 C C . SER A 1 99 ? 14.048 0.980 -17.886 1.00 81.50 99 SER A C 1
ATOM 738 O O . SER A 1 99 ? 14.866 0.374 -17.204 1.00 81.50 99 SER A O 1
ATOM 740 N N . GLY A 1 100 ? 12.732 0.729 -17.813 1.00 80.62 100 GLY A N 1
ATOM 741 C CA . GLY A 1 100 ? 12.159 -0.145 -16.783 1.00 80.62 100 GLY A CA 1
ATOM 742 C C . GLY A 1 100 ? 12.258 0.424 -15.366 1.00 80.62 100 GLY A C 1
ATOM 743 O O . GLY A 1 100 ? 12.264 -0.333 -14.407 1.00 80.62 100 GLY A O 1
ATOM 744 N N . ASP A 1 101 ? 12.371 1.742 -15.229 1.00 85.19 101 ASP A N 1
ATOM 745 C CA . ASP A 1 101 ? 12.621 2.456 -13.972 1.00 85.19 101 ASP A CA 1
ATOM 746 C C . ASP A 1 101 ? 11.346 2.849 -13.215 1.00 85.19 101 ASP A C 1
ATOM 748 O O . ASP A 1 101 ? 11.415 3.396 -12.113 1.00 85.19 101 ASP A O 1
ATOM 752 N N . VAL A 1 102 ? 10.174 2.563 -13.783 1.00 90.50 102 VAL A N 1
ATOM 753 C CA . VAL A 1 102 ? 8.878 2.816 -13.153 1.00 90.50 102 VAL A CA 1
ATOM 754 C C . VAL A 1 102 ? 8.120 1.506 -13.018 1.00 90.50 102 VAL A C 1
ATOM 756 O O . VAL A 1 102 ? 7.930 0.794 -13.996 1.00 90.50 102 VAL A O 1
ATOM 759 N N . ALA A 1 103 ? 7.617 1.204 -11.825 1.00 93.81 103 ALA A N 1
ATOM 760 C CA . ALA A 1 103 ? 6.736 0.064 -11.603 1.00 93.81 103 ALA A CA 1
ATOM 761 C C . ALA A 1 103 ? 5.297 0.535 -11.369 1.00 93.81 103 ALA A C 1
ATOM 763 O O . ALA A 1 103 ? 5.026 1.334 -10.472 1.00 93.81 103 ALA A O 1
ATOM 764 N N . TYR A 1 104 ? 4.358 0.004 -12.148 1.00 94.00 104 TYR A N 1
ATOM 765 C CA . TYR A 1 104 ? 2.934 0.069 -11.841 1.00 94.00 104 TYR A CA 1
ATOM 766 C C . TYR A 1 104 ? 2.525 -1.219 -11.132 1.00 94.00 104 TYR A C 1
ATOM 768 O O . TYR A 1 104 ? 2.603 -2.301 -11.713 1.00 94.00 104 TYR A O 1
ATOM 776 N N . ALA A 1 105 ? 2.098 -1.106 -9.876 1.00 95.50 105 ALA A N 1
ATOM 777 C CA . ALA A 1 105 ? 1.658 -2.239 -9.074 1.00 95.50 105 ALA A CA 1
ATOM 778 C C . ALA A 1 105 ? 0.157 -2.152 -8.785 1.00 95.50 105 ALA A C 1
ATOM 780 O O . ALA A 1 105 ? -0.350 -1.105 -8.384 1.00 95.50 105 ALA A O 1
ATOM 781 N N . THR A 1 106 ? -0.543 -3.276 -8.932 1.00 96.69 106 THR A N 1
ATOM 782 C CA . THR A 1 106 ? -1.913 -3.448 -8.434 1.00 96.69 106 THR A CA 1
ATOM 783 C C . THR A 1 106 ? -1.973 -4.665 -7.533 1.00 96.69 106 THR A C 1
ATOM 785 O O . THR A 1 106 ? -1.358 -5.689 -7.818 1.00 96.69 106 THR A O 1
ATOM 788 N N . TYR A 1 107 ? -2.695 -4.556 -6.427 1.00 96.69 107 TYR A N 1
ATOM 789 C CA . TYR A 1 107 ? -2.854 -5.635 -5.462 1.00 96.69 107 TYR A CA 1
ATOM 790 C C . TYR A 1 107 ? -4.133 -5.410 -4.668 1.00 96.69 107 TYR A C 1
ATOM 792 O O . TYR A 1 107 ? -4.635 -4.295 -4.588 1.00 96.69 107 TYR A O 1
ATOM 800 N N . TYR A 1 108 ? -4.667 -6.472 -4.083 1.00 96.12 108 TYR A N 1
ATOM 801 C CA . TYR A 1 108 ? -5.741 -6.365 -3.107 1.00 96.12 108 TYR A CA 1
ATOM 802 C C . TYR A 1 108 ? -5.149 -6.201 -1.718 1.00 96.12 108 TYR A C 1
ATOM 804 O O . TYR A 1 108 ? -4.155 -6.839 -1.394 1.00 96.12 108 TYR A O 1
ATOM 812 N N . LEU A 1 109 ? -5.794 -5.410 -0.878 1.00 96.19 109 LEU A N 1
ATOM 813 C CA . LEU A 1 109 ? -5.557 -5.399 0.556 1.00 96.19 109 LEU A CA 1
ATOM 814 C C . LEU A 1 109 ? -6.695 -6.128 1.230 1.00 96.19 109 LEU A C 1
ATOM 816 O O . LEU A 1 109 ? -7.858 -5.779 1.026 1.00 96.19 109 LEU A O 1
ATOM 820 N N . VAL A 1 110 ? -6.351 -7.135 2.023 1.00 96.75 110 VAL A N 1
ATOM 821 C CA . VAL A 1 110 ? -7.321 -7.966 2.733 1.00 96.75 110 VAL A CA 1
ATOM 822 C C . VAL A 1 110 ? -6.921 -8.060 4.196 1.00 96.75 110 VAL A C 1
ATOM 824 O O . VAL A 1 110 ? -5.750 -8.265 4.505 1.00 96.75 110 VAL A O 1
ATOM 827 N N . GLY A 1 111 ? -7.882 -7.904 5.102 1.00 96.94 111 GLY A N 1
ATOM 828 C CA . GLY A 1 111 ? -7.635 -8.067 6.529 1.00 96.94 111 GLY A CA 1
ATOM 829 C C . GLY A 1 111 ? -8.686 -7.394 7.396 1.00 96.94 111 GLY A C 1
ATOM 830 O O . GLY A 1 111 ? -9.883 -7.499 7.134 1.00 96.94 111 GLY A O 1
ATOM 831 N N . SER A 1 112 ? -8.244 -6.706 8.445 1.00 97.44 112 SER A N 1
ATOM 832 C CA . SER A 1 112 ? -9.137 -6.083 9.421 1.00 97.44 112 SER A CA 1
ATOM 833 C C . SER A 1 112 ? -8.717 -4.663 9.786 1.00 97.44 112 SER A C 1
ATOM 835 O O . SER A 1 112 ? -7.563 -4.264 9.630 1.00 97.44 112 SER A O 1
ATOM 837 N N . ILE A 1 113 ? -9.672 -3.889 10.296 1.00 96.44 113 ILE A N 1
ATOM 838 C CA . ILE A 1 113 ? -9.416 -2.579 10.892 1.00 96.44 113 ILE A CA 1
ATOM 839 C C . ILE A 1 113 ? -9.692 -2.685 12.385 1.00 96.44 113 ILE A C 1
ATOM 841 O O . ILE A 1 113 ? -10.765 -3.136 12.806 1.00 96.44 113 ILE A O 1
ATOM 845 N N . ARG A 1 114 ? -8.724 -2.237 13.186 1.00 97.12 114 ARG A N 1
ATOM 846 C CA . ARG A 1 114 ? -8.822 -2.187 14.643 1.00 97.12 114 ARG A CA 1
ATOM 847 C C . ARG A 1 114 ? 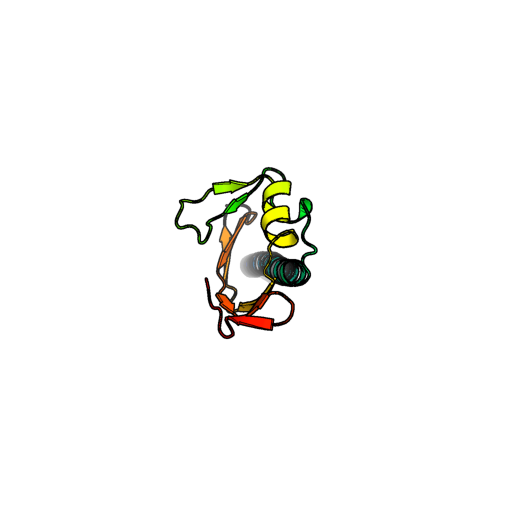-8.894 -0.768 15.167 1.00 97.12 114 ARG A C 1
ATOM 849 O O . ARG A 1 114 ? -8.300 0.145 14.604 1.00 97.12 114 ARG A O 1
ATOM 856 N N . GLN A 1 115 ? -9.551 -0.611 16.306 1.00 96.44 115 GLN A N 1
ATOM 857 C CA . GLN A 1 115 ? -9.528 0.598 17.118 1.00 96.44 115 GLN A CA 1
ATOM 858 C C . GLN A 1 115 ? -9.478 0.182 18.587 1.00 96.44 115 GLN A C 1
ATOM 860 O O . GLN A 1 115 ? -10.256 -0.671 19.012 1.00 96.44 115 GLN A O 1
ATOM 865 N N . ASN A 1 116 ? -8.540 0.740 19.356 1.00 94.31 116 ASN A N 1
ATOM 866 C CA . ASN A 1 116 ? -8.349 0.417 20.778 1.00 94.31 116 ASN A CA 1
ATOM 867 C C . ASN A 1 116 ? -8.259 -1.100 21.058 1.00 94.31 116 ASN A C 1
ATOM 869 O O . ASN A 1 116 ? -8.888 -1.617 21.977 1.00 94.31 116 ASN A O 1
ATOM 873 N N . GLY A 1 117 ? -7.529 -1.836 20.211 1.00 92.00 117 GLY A N 1
ATOM 874 C CA . GLY A 1 117 ? -7.346 -3.288 20.333 1.00 92.00 117 GLY A CA 1
ATOM 875 C C . GLY A 1 117 ? -8.541 -4.147 19.896 1.00 92.00 117 GLY A C 1
ATOM 876 O O . GLY A 1 117 ? -8.401 -5.364 19.805 1.00 92.00 117 GLY A O 1
ATOM 877 N N . LYS A 1 118 ? -9.692 -3.547 19.569 1.00 97.25 118 LYS A N 1
ATOM 878 C CA . LYS A 1 118 ? -10.886 -4.258 19.096 1.00 97.25 118 LYS A CA 1
ATOM 879 C C . LYS A 1 118 ? -10.989 -4.204 17.574 1.00 97.25 118 LYS A C 1
ATOM 881 O O . LYS A 1 118 ? -10.776 -3.153 16.974 1.00 97.25 118 LYS A O 1
ATOM 886 N N . ILE A 1 119 ? -11.375 -5.320 16.957 1.00 97.62 119 ILE A N 1
ATOM 887 C CA . ILE A 1 119 ? -11.742 -5.364 15.536 1.00 97.62 119 ILE A CA 1
ATOM 888 C C . ILE A 1 119 ? -13.066 -4.614 15.346 1.00 97.62 119 ILE A C 1
ATOM 890 O O . ILE A 1 119 ? -14.079 -4.983 15.943 1.00 97.62 119 ILE A O 1
ATOM 894 N N . ILE A 1 120 ? -13.047 -3.567 14.520 1.00 97.56 120 ILE A N 1
ATOM 895 C CA . ILE A 1 120 ? -14.240 -2.800 14.125 1.00 97.56 120 ILE A CA 1
ATOM 896 C C . ILE A 1 120 ? -14.701 -3.145 12.702 1.00 97.56 120 ILE A C 1
ATOM 898 O O . ILE A 1 120 ? -15.868 -2.955 12.379 1.00 97.56 120 ILE A O 1
ATOM 902 N N . VAL A 1 121 ? -13.807 -3.702 11.876 1.00 96.62 121 VAL A N 1
ATOM 903 C CA . VAL A 1 121 ? -14.108 -4.258 10.547 1.00 96.62 121 VAL A CA 1
ATOM 904 C C . VAL A 1 121 ? -13.303 -5.545 10.379 1.00 96.62 121 VAL A C 1
ATOM 906 O O . VAL A 1 121 ? -12.080 -5.490 10.439 1.00 96.62 121 VAL A O 1
ATOM 909 N N . SER A 1 122 ? -13.961 -6.693 10.198 1.00 94.75 122 SER A N 1
ATOM 910 C CA . SER A 1 122 ? -13.319 -8.023 10.216 1.00 94.75 122 SER A CA 1
ATOM 911 C C . SER A 1 122 ? -12.999 -8.629 8.843 1.00 94.75 122 SER A C 1
ATOM 913 O O . SER A 1 122 ? -12.219 -9.571 8.791 1.00 94.75 122 SER A O 1
ATOM 915 N N . ASP A 1 123 ? -13.589 -8.121 7.759 1.00 94.94 123 ASP A N 1
ATOM 916 C CA . ASP A 1 123 ? -13.342 -8.566 6.373 1.00 94.94 123 ASP A CA 1
ATOM 917 C C . ASP A 1 123 ? -13.141 -7.347 5.463 1.00 94.94 123 ASP A C 1
ATOM 919 O O . ASP A 1 123 ? -13.885 -7.093 4.517 1.00 94.94 123 ASP A O 1
ATOM 923 N N . TYR A 1 124 ? -12.170 -6.508 5.823 1.00 94.62 124 TYR A N 1
ATOM 924 C CA . TYR A 1 124 ? -11.825 -5.337 5.031 1.00 94.62 124 TYR A CA 1
ATOM 925 C C . TYR A 1 124 ? -11.145 -5.771 3.731 1.00 94.62 124 TYR A C 1
ATOM 927 O O . TYR A 1 124 ? -10.186 -6.546 3.758 1.00 94.62 124 TYR A O 1
ATOM 935 N N . ARG A 1 125 ? -11.639 -5.251 2.601 1.00 92.88 125 ARG A N 1
ATOM 936 C CA . ARG A 1 125 ? -11.119 -5.516 1.257 1.00 92.88 125 ARG A CA 1
ATOM 937 C C . ARG A 1 125 ? -11.086 -4.226 0.449 1.00 92.88 125 ARG A C 1
ATOM 939 O O . ARG A 1 125 ? -12.113 -3.566 0.311 1.00 92.88 125 ARG A O 1
ATOM 946 N N . THR A 1 126 ? -9.932 -3.894 -0.115 1.00 90.31 126 THR A N 1
ATOM 947 C CA . THR A 1 126 ? -9.797 -2.826 -1.116 1.00 90.31 126 THR A CA 1
ATOM 948 C C . THR A 1 126 ? -8.784 -3.232 -2.182 1.00 90.31 126 THR A C 1
ATOM 950 O O . THR A 1 126 ? -8.045 -4.198 -1.993 1.00 90.31 126 THR A O 1
ATOM 953 N N . ARG A 1 127 ? -8.776 -2.530 -3.312 1.00 85.19 127 ARG A N 1
ATOM 954 C CA . ARG A 1 127 ? -7.788 -2.666 -4.385 1.00 85.19 127 ARG A CA 1
ATOM 955 C C . ARG A 1 127 ? -7.100 -1.327 -4.610 1.00 85.19 127 ARG A C 1
ATOM 957 O O . ARG A 1 127 ? -7.792 -0.308 -4.396 1.00 85.19 127 ARG A O 1
#

Sequence (127 aa):
MNFLKILLVLAVIMICSAKAAYAGDTEDVIAAIDKRWKEVRAKSIGAGFSNPDGVWMATSQGGLWQFLSPVEAAAMITEAATTMEVDPLHVNIQMLGSSGDVAYATYYLVGSIRQNGKIIVSDYRTR

Organism: NCBI:txid408172

Radius of gyration: 20.21 Å; chains: 1; bounding box: 45×40×58 Å

pLDDT: mean 88.08, std 9.57, range [60.34, 97.62]